Protein AF-A0A924MFC7-F1 (afdb_monomer_lite)

Structure (mmCIF, N/CA/C/O backbone):
data_AF-A0A924MFC7-F1
#
_entry.id   AF-A0A924MFC7-F1
#
loop_
_atom_site.group_PDB
_atom_site.id
_atom_site.type_symbol
_atom_site.label_atom_id
_atom_site.label_alt_id
_atom_site.label_comp_id
_atom_site.label_asym_id
_atom_site.label_entity_id
_atom_site.label_seq_id
_atom_site.pdbx_PDB_ins_code
_atom_site.Cartn_x
_atom_site.Cartn_y
_atom_site.Cartn_z
_atom_site.occupancy
_atom_site.B_iso_or_equiv
_atom_site.auth_seq_id
_atom_site.auth_comp_id
_atom_site.auth_asym_id
_atom_site.auth_atom_id
_atom_site.pdb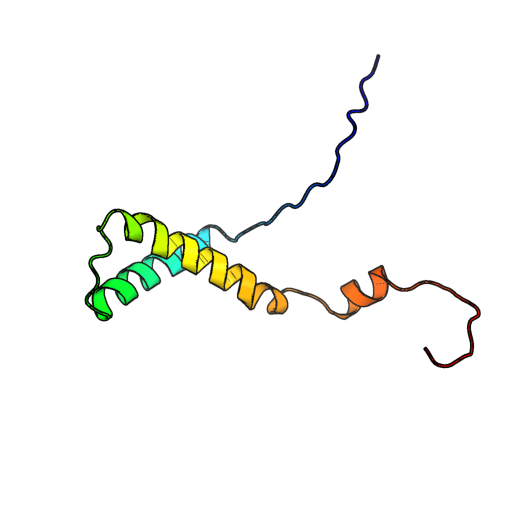x_PDB_model_num
ATOM 1 N N . MET A 1 1 ? 5.551 38.849 -21.822 1.00 44.44 1 MET A N 1
ATOM 2 C CA . MET A 1 1 ? 5.007 37.624 -22.451 1.00 44.44 1 MET A CA 1
ATOM 3 C C . MET A 1 1 ? 6.206 36.761 -22.808 1.00 44.44 1 MET A C 1
ATOM 5 O O . MET A 1 1 ? 7.053 37.253 -23.527 1.00 44.44 1 MET A O 1
ATOM 9 N N . SER A 1 2 ? 6.447 35.565 -22.298 1.00 41.03 2 SER A N 1
ATOM 10 C CA . SER A 1 2 ? 5.679 34.710 -21.408 1.00 41.03 2 SER A CA 1
ATOM 11 C C . SER A 1 2 ? 6.656 33.838 -20.622 1.00 41.03 2 SER A C 1
ATOM 13 O O . SER A 1 2 ? 7.725 33.476 -21.108 1.00 41.03 2 SER A O 1
ATOM 15 N N . ASP A 1 3 ? 6.234 33.557 -19.403 1.00 52.31 3 ASP A N 1
ATOM 16 C CA . ASP A 1 3 ? 6.795 32.673 -18.396 1.00 52.31 3 ASP A CA 1
ATOM 17 C C . ASP A 1 3 ? 7.176 31.283 -18.953 1.00 52.31 3 ASP A C 1
ATOM 19 O O . ASP A 1 3 ? 6.373 30.631 -19.624 1.00 52.31 3 ASP A O 1
ATOM 23 N N . LYS A 1 4 ? 8.396 30.812 -18.670 1.00 53.03 4 LYS A N 1
ATOM 24 C CA . LYS A 1 4 ? 8.760 29.389 -18.754 1.00 53.03 4 LYS A CA 1
ATOM 25 C C . LYS A 1 4 ? 9.446 28.999 -17.454 1.00 53.03 4 LYS A C 1
ATOM 27 O O . LYS A 1 4 ? 10.664 28.877 -17.372 1.00 53.03 4 LYS A O 1
ATOM 32 N N . SER A 1 5 ? 8.603 28.853 -16.436 1.00 53.44 5 SER A N 1
ATOM 33 C CA . SER A 1 5 ? 8.871 28.186 -15.169 1.00 53.44 5 SER A CA 1
ATOM 34 C C . SER A 1 5 ? 9.819 26.991 -15.343 1.00 53.44 5 SER A C 1
ATOM 36 O O . SER A 1 5 ? 9.508 26.008 -16.020 1.00 53.44 5 SER A O 1
ATOM 38 N N . SER A 1 6 ? 10.990 27.112 -14.718 1.00 55.34 6 SER A N 1
ATOM 39 C CA . SER A 1 6 ? 11.910 26.020 -14.421 1.00 55.34 6 SER A CA 1
ATOM 40 C C . SER A 1 6 ? 11.176 24.992 -13.560 1.00 55.34 6 SER A C 1
ATOM 42 O O . SER A 1 6 ? 11.060 25.148 -12.344 1.00 55.34 6 SER A O 1
ATOM 44 N N . LYS A 1 7 ? 10.618 23.952 -14.181 1.00 63.44 7 LYS A N 1
ATOM 45 C CA . LYS A 1 7 ? 10.180 22.773 -13.435 1.00 63.44 7 LYS A CA 1
ATOM 46 C C . LYS A 1 7 ? 11.427 21.939 -13.161 1.00 63.44 7 LYS A C 1
ATOM 48 O O . LYS A 1 7 ? 11.986 21.350 -14.079 1.00 63.44 7 LYS A O 1
ATOM 53 N N . GLY A 1 8 ? 11.880 21.964 -11.908 1.00 78.88 8 GLY A N 1
ATOM 54 C CA . GLY A 1 8 ? 12.921 21.070 -11.395 1.00 78.88 8 GLY A CA 1
ATOM 55 C C . GLY A 1 8 ? 12.472 19.601 -11.377 1.00 78.88 8 GLY A C 1
ATOM 56 O O . GLY A 1 8 ? 11.614 19.190 -12.153 1.00 78.88 8 GLY A O 1
ATOM 57 N N . TYR A 1 9 ? 13.036 18.790 -10.478 1.00 71.38 9 TYR A N 1
ATOM 58 C CA . TYR A 1 9 ? 12.697 17.367 -10.366 1.00 71.38 9 TYR A CA 1
ATOM 59 C C . TYR A 1 9 ? 11.202 17.142 -10.078 1.00 71.38 9 TYR A C 1
ATOM 61 O O . TYR A 1 9 ? 10.664 17.667 -9.103 1.00 71.38 9 TYR A O 1
ATOM 69 N N . GLN A 1 10 ? 10.545 16.330 -10.910 1.00 61.38 10 GLN A N 1
ATOM 70 C CA . GLN A 1 10 ? 9.177 15.861 -10.689 1.00 61.38 10 GLN A CA 1
ATOM 71 C C . GLN A 1 10 ? 9.173 14.330 -10.616 1.00 61.38 10 GLN A C 1
ATOM 73 O O . GLN A 1 10 ? 9.294 13.659 -11.637 1.00 61.38 10 GLN A O 1
ATOM 78 N N . LYS A 1 11 ? 9.030 13.778 -9.403 1.00 65.88 11 LYS A N 1
ATOM 79 C CA . LYS A 1 11 ? 8.652 12.373 -9.188 1.00 65.88 11 LYS A CA 1
ATOM 80 C C . LYS A 1 11 ? 7.143 12.314 -9.025 1.00 65.88 11 LYS A C 1
ATOM 82 O O . LYS A 1 11 ? 6.610 12.964 -8.128 1.00 65.88 11 LYS A O 1
ATOM 87 N N . THR A 1 12 ? 6.465 11.534 -9.854 1.00 70.31 12 THR A N 1
ATOM 88 C CA . THR A 1 12 ? 5.033 11.270 -9.694 1.00 70.31 12 THR A CA 1
ATOM 89 C C . THR A 1 12 ? 4.864 9.786 -9.424 1.00 70.31 12 THR A C 1
ATOM 91 O O . THR A 1 12 ? 4.990 8.971 -10.330 1.00 70.31 12 THR A O 1
ATOM 94 N N . GLU A 1 13 ? 4.634 9.431 -8.162 1.00 73.94 13 GLU A N 1
ATOM 95 C CA . GLU A 1 13 ? 4.182 8.087 -7.809 1.00 73.94 13 GLU A CA 1
ATOM 96 C C . GLU A 1 13 ? 2.667 8.039 -7.999 1.00 73.94 13 GLU A C 1
ATOM 98 O O . GLU A 1 13 ? 1.941 8.841 -7.411 1.00 73.94 13 GLU A O 1
ATOM 103 N N . SER A 1 14 ? 2.207 7.136 -8.861 1.00 82.75 14 SER A N 1
ATOM 104 C CA . SER A 1 14 ? 0.788 6.896 -9.107 1.00 82.75 14 SER A CA 1
ATOM 105 C C . SER A 1 14 ? 0.422 5.556 -8.493 1.00 82.75 14 SER A C 1
ATOM 107 O O . SER A 1 14 ? 0.984 4.533 -8.876 1.00 82.75 14 SER A O 1
ATOM 109 N N . TYR A 1 15 ? -0.514 5.571 -7.551 1.00 88.12 15 TYR A N 1
ATOM 110 C CA . TYR A 1 15 ? -1.044 4.373 -6.911 1.00 88.12 15 TYR A CA 1
ATOM 111 C C . TYR A 1 15 ? -2.431 4.075 -7.471 1.00 88.12 15 TYR A C 1
ATOM 113 O O . TYR A 1 15 ? -3.189 4.993 -7.791 1.00 88.12 15 TYR A O 1
ATOM 121 N N . ASN A 1 16 ? -2.782 2.796 -7.577 1.00 92.19 16 ASN A N 1
ATOM 122 C CA . ASN A 1 16 ? -4.155 2.417 -7.875 1.00 92.19 16 ASN A CA 1
ATOM 123 C C . ASN A 1 16 ? -4.991 2.569 -6.594 1.00 92.19 16 ASN A C 1
AT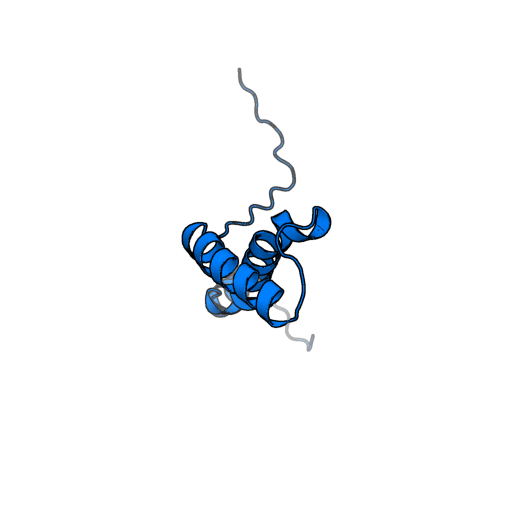OM 125 O O . ASN A 1 16 ? -4.900 1.731 -5.697 1.00 92.19 16 ASN A O 1
ATOM 129 N N . GLU A 1 17 ? -5.778 3.645 -6.513 1.00 93.25 17 GLU A N 1
ATOM 130 C CA . GLU A 1 17 ? -6.583 4.000 -5.334 1.00 93.25 17 GLU A CA 1
ATOM 131 C C . GLU A 1 17 ? -7.650 2.949 -4.984 1.00 93.25 17 GLU A C 1
ATOM 133 O O . GLU A 1 17 ? -7.925 2.731 -3.806 1.00 93.25 17 GLU A O 1
ATOM 138 N N . GLU A 1 18 ? -8.208 2.251 -5.978 1.00 95.06 18 GLU A N 1
ATOM 139 C CA . GLU A 1 18 ? -9.164 1.156 -5.757 1.00 95.06 18 GLU A CA 1
ATOM 140 C C . GLU A 1 18 ? -8.472 -0.019 -5.055 1.00 95.06 18 GLU A C 1
ATOM 142 O O . GLU A 1 18 ? -8.898 -0.454 -3.985 1.00 95.06 18 GLU A O 1
ATOM 147 N N . ILE A 1 19 ? -7.317 -0.444 -5.576 1.00 94.31 19 ILE A N 1
ATOM 148 C CA . ILE A 1 19 ? -6.510 -1.504 -4.958 1.00 94.31 19 ILE A CA 1
ATOM 149 C C . ILE A 1 19 ? -6.001 -1.068 -3.576 1.00 94.31 19 ILE A C 1
ATOM 151 O O . ILE A 1 19 ? -5.930 -1.891 -2.663 1.00 94.31 19 ILE A O 1
ATOM 155 N N . VAL A 1 20 ? -5.642 0.211 -3.385 1.00 96.44 20 VAL A N 1
ATOM 156 C CA . VAL A 1 20 ? -5.244 0.728 -2.063 1.00 96.44 20 VAL A CA 1
ATOM 157 C C . VAL A 1 20 ? -6.392 0.572 -1.070 1.00 96.44 20 VAL A C 1
ATOM 159 O O . VAL A 1 20 ? -6.161 0.083 0.038 1.00 96.44 20 VAL A O 1
ATOM 162 N N . ALA A 1 21 ? -7.606 0.976 -1.449 1.00 96.75 21 ALA A N 1
ATOM 163 C CA . ALA A 1 21 ? -8.779 0.884 -0.590 1.00 96.75 21 ALA A CA 1
ATOM 164 C C . ALA A 1 21 ? -9.078 -0.573 -0.207 1.00 96.75 21 ALA A C 1
ATOM 166 O O . ALA A 1 21 ? -9.225 -0.875 0.981 1.00 96.75 21 ALA A O 1
ATOM 167 N N . ASP A 1 22 ? -9.065 -1.483 -1.180 1.00 97.62 22 ASP A N 1
ATOM 168 C CA . ASP A 1 22 ? -9.320 -2.903 -0.948 1.00 97.62 22 ASP A CA 1
ATOM 169 C C . ASP A 1 22 ? -8.255 -3.533 -0.047 1.00 97.62 22 ASP A C 1
ATOM 171 O O . ASP A 1 22 ? -8.576 -4.171 0.960 1.00 97.62 22 ASP A O 1
ATOM 175 N N . LEU A 1 23 ? -6.968 -3.319 -0.335 1.00 97.31 23 LEU A N 1
ATOM 176 C CA . LEU A 1 23 ? -5.879 -3.821 0.505 1.00 97.31 23 LEU A CA 1
ATOM 177 C C . LEU A 1 23 ? -5.943 -3.243 1.923 1.00 97.31 23 LEU A C 1
ATOM 179 O O . LEU A 1 23 ? -5.702 -3.968 2.889 1.00 97.31 23 LEU A O 1
ATOM 183 N N . ALA A 1 24 ? -6.294 -1.965 2.078 1.00 97.31 24 ALA A N 1
ATOM 184 C CA . ALA A 1 24 ? -6.426 -1.338 3.387 1.00 97.31 24 ALA A CA 1
ATOM 185 C C . ALA A 1 24 ? -7.525 -2.003 4.238 1.00 97.31 24 ALA A C 1
ATOM 187 O O . ALA A 1 24 ? -7.341 -2.177 5.445 1.00 97.31 24 ALA A O 1
ATOM 188 N N . VAL A 1 25 ? -8.636 -2.447 3.639 1.00 97.62 25 VAL A N 1
ATOM 189 C CA . VAL A 1 25 ? -9.665 -3.223 4.358 1.00 97.62 25 VAL A CA 1
ATOM 190 C C . VAL A 1 25 ? -9.079 -4.530 4.901 1.00 97.62 25 VAL A C 1
ATOM 192 O O . VAL A 1 25 ? -9.235 -4.829 6.089 1.00 97.62 25 VAL A O 1
ATOM 195 N N . HIS A 1 26 ? -8.338 -5.267 4.072 1.00 97.81 26 HIS A N 1
ATOM 196 C CA . HIS A 1 26 ? -7.710 -6.528 4.472 1.00 97.81 26 HIS A CA 1
ATOM 197 C C . HIS A 1 26 ? -6.628 -6.318 5.541 1.00 97.81 26 HIS A C 1
ATOM 199 O O . HIS A 1 26 ? -6.591 -7.034 6.540 1.00 97.81 26 HIS A O 1
ATOM 205 N N . TYR A 1 27 ? -5.783 -5.292 5.409 1.00 97.44 27 TYR A N 1
ATOM 206 C CA . TYR A 1 27 ? -4.761 -4.987 6.413 1.00 97.44 27 TYR A CA 1
ATOM 207 C C . TYR A 1 27 ? -5.352 -4.548 7.750 1.00 97.44 27 TYR A C 1
ATOM 209 O O . TYR A 1 27 ? -4.796 -4.884 8.796 1.00 97.44 27 TYR A O 1
ATOM 217 N N . LYS A 1 28 ? -6.501 -3.863 7.752 1.00 97.25 28 LYS A N 1
ATOM 218 C CA . LYS A 1 28 ? -7.222 -3.563 8.994 1.00 97.25 28 LYS A CA 1
ATOM 219 C C . LYS A 1 28 ? -7.649 -4.847 9.714 1.00 97.25 28 LYS A C 1
ATOM 221 O O . LYS A 1 28 ? -7.497 -4.931 10.929 1.00 97.25 28 LYS A O 1
ATOM 226 N N . GLN A 1 29 ? -8.125 -5.850 8.973 1.00 97.62 29 GLN A N 1
ATOM 227 C CA . GLN A 1 29 ? -8.466 -7.162 9.534 1.00 97.62 29 GLN A CA 1
ATOM 228 C C . GLN A 1 29 ? -7.225 -7.904 10.041 1.00 97.62 29 GLN A C 1
ATOM 230 O O . GLN A 1 29 ? -7.258 -8.452 11.138 1.00 97.62 29 GLN A O 1
ATOM 235 N N . ILE A 1 30 ? -6.115 -7.874 9.295 1.00 97.75 30 ILE A N 1
ATOM 236 C CA . ILE A 1 30 ? -4.843 -8.483 9.715 1.00 97.75 30 ILE A CA 1
ATOM 237 C C . ILE A 1 30 ? -4.371 -7.897 11.050 1.00 97.75 30 ILE A C 1
ATOM 239 O O . ILE A 1 30 ? -3.989 -8.660 11.933 1.00 97.75 30 ILE A O 1
ATOM 243 N N . LEU A 1 31 ? -4.450 -6.572 11.232 1.00 97.06 31 LEU A N 1
ATOM 244 C CA . LEU A 1 31 ? -4.118 -5.926 12.508 1.00 97.06 31 LEU A CA 1
ATOM 245 C C . LEU A 1 31 ? -4.972 -6.477 13.663 1.00 97.06 31 LEU A C 1
ATOM 247 O O . LEU A 1 31 ? -4.438 -6.809 14.717 1.00 97.06 31 LEU A O 1
ATOM 251 N N . SER A 1 32 ? -6.277 -6.658 13.453 1.00 96.75 32 SER A N 1
ATOM 252 C CA . SER A 1 32 ? -7.137 -7.290 14.461 1.00 96.75 32 SER A CA 1
ATOM 253 C C . SER A 1 32 ? -6.763 -8.751 14.737 1.00 96.75 32 SER A C 1
ATOM 255 O O . SER A 1 32 ? -6.796 -9.176 15.888 1.00 96.75 32 SER A O 1
ATOM 257 N N . LEU A 1 33 ? -6.382 -9.521 13.712 1.00 97.81 33 LEU A N 1
ATOM 258 C CA . LEU A 1 33 ? -6.003 -10.934 13.857 1.00 97.81 33 LEU A CA 1
ATOM 259 C C . LEU A 1 33 ? -4.721 -11.131 14.675 1.00 97.81 33 LEU A C 1
ATOM 261 O O . LEU A 1 33 ? -4.593 -12.138 15.366 1.00 97.81 33 LEU A O 1
ATOM 265 N N . ILE A 1 34 ? -3.790 -10.176 14.625 1.00 96.81 34 ILE A N 1
ATOM 266 C CA . ILE A 1 34 ? -2.553 -10.213 15.423 1.00 96.81 34 ILE A CA 1
ATOM 267 C C . ILE A 1 34 ? -2.731 -9.649 16.843 1.00 96.81 34 ILE A C 1
ATOM 269 O O . ILE A 1 34 ? -1.761 -9.576 17.592 1.00 96.81 34 ILE A O 1
ATOM 273 N N . GLY A 1 35 ? -3.955 -9.264 17.224 1.00 96.44 35 GLY A N 1
ATOM 274 C CA . GLY A 1 35 ? -4.273 -8.730 18.550 1.00 96.44 35 GLY A CA 1
ATOM 275 C C . GLY A 1 35 ? -3.998 -7.233 18.729 1.00 96.44 35 GLY A C 1
ATOM 276 O O . GLY A 1 35 ? -4.027 -6.749 19.858 1.00 96.44 35 GLY A O 1
ATOM 277 N N . GLU A 1 36 ? -3.745 -6.491 17.648 1.00 96.94 36 GLU A N 1
ATOM 278 C CA . GLU A 1 36 ? -3.629 -5.029 17.685 1.00 96.94 36 GLU A CA 1
ATOM 279 C C . GLU A 1 36 ? -5.012 -4.362 17.609 1.00 96.94 36 GLU A C 1
ATOM 281 O O . GLU A 1 36 ? -5.950 -4.902 17.021 1.00 96.94 36 GLU A O 1
ATOM 286 N N . ASP A 1 37 ? -5.133 -3.148 18.157 1.00 96.44 37 ASP A N 1
ATOM 287 C CA . ASP A 1 37 ? -6.309 -2.289 17.963 1.00 96.44 37 ASP A CA 1
ATOM 288 C C . ASP A 1 37 ? -6.111 -1.390 16.728 1.00 96.44 37 ASP A C 1
ATOM 290 O O . ASP A 1 37 ? -5.346 -0.418 16.798 1.00 96.44 37 ASP A O 1
ATOM 294 N N . PRO A 1 38 ? -6.811 -1.634 15.601 1.00 94.81 38 PRO A N 1
ATOM 295 C CA . PRO A 1 38 ? -6.652 -0.820 14.399 1.00 94.81 38 PRO A CA 1
ATOM 296 C C . PRO A 1 38 ? -7.144 0.625 14.560 1.00 94.81 38 PRO A C 1
ATOM 298 O O . PRO A 1 38 ? -6.862 1.454 13.696 1.00 94.81 38 PRO A O 1
ATOM 301 N N . ASN A 1 39 ? -7.897 0.935 15.623 1.00 95.31 39 ASN A N 1
ATOM 302 C CA . ASN A 1 39 ? -8.396 2.282 15.898 1.00 95.31 39 ASN A CA 1
ATOM 303 C C . ASN A 1 39 ? -7.438 3.108 16.773 1.00 95.31 39 ASN A C 1
ATOM 305 O O . ASN A 1 39 ? -7.674 4.300 16.977 1.00 95.31 39 ASN A O 1
ATOM 309 N N . ARG A 1 40 ? -6.338 2.512 17.255 1.00 96.94 40 ARG A N 1
ATOM 310 C CA . ARG A 1 40 ? -5.268 3.234 17.953 1.00 96.94 40 ARG A CA 1
ATOM 311 C C . ARG A 1 40 ? -4.688 4.318 17.044 1.00 96.94 40 ARG A C 1
ATOM 313 O O . ARG A 1 40 ? -4.405 4.056 15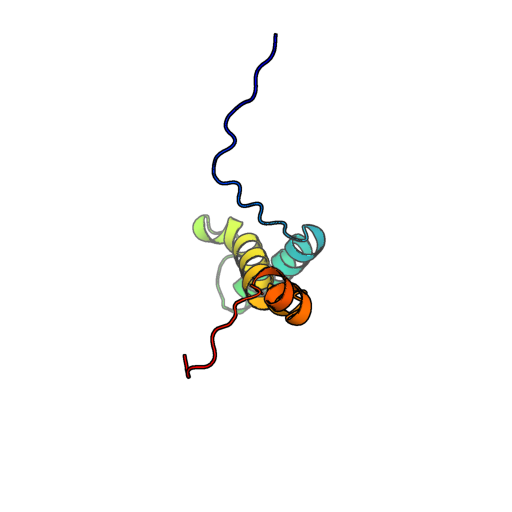.877 1.00 96.94 40 ARG A O 1
ATOM 320 N N . GLU A 1 41 ? -4.429 5.507 17.591 1.00 94.75 41 GLU A N 1
ATOM 321 C CA . GLU A 1 41 ? -3.968 6.693 16.844 1.00 94.75 41 GLU A CA 1
ATOM 322 C C . GLU A 1 41 ? -2.819 6.394 15.857 1.00 94.75 41 GLU A C 1
ATOM 324 O O . GLU A 1 41 ? -2.884 6.765 14.685 1.00 94.75 41 GLU A O 1
ATOM 329 N N . GLY A 1 42 ? -1.802 5.638 16.291 1.00 95.44 42 GLY A N 1
ATOM 330 C CA . GLY A 1 42 ? -0.653 5.270 15.451 1.00 95.44 42 GLY A CA 1
ATOM 331 C C . GLY A 1 42 ? -0.965 4.292 14.307 1.00 95.44 42 GLY A C 1
ATOM 332 O O . GLY A 1 42 ? -0.208 4.219 13.3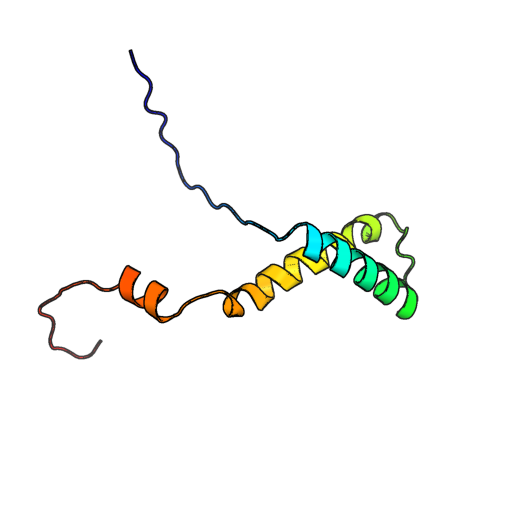31 1.00 95.44 42 GLY A O 1
ATOM 333 N N . LEU A 1 43 ? -2.079 3.560 14.401 1.00 96.62 43 LEU A N 1
ATOM 334 C CA . LEU A 1 43 ? -2.483 2.515 13.462 1.00 96.62 43 LEU A CA 1
ATOM 335 C C . LEU A 1 43 ? -3.588 2.933 12.493 1.00 96.62 43 LEU A C 1
ATOM 337 O O . LEU A 1 43 ? -3.726 2.282 11.462 1.00 96.62 43 LEU A O 1
ATOM 341 N N . LEU A 1 44 ? -4.287 4.046 12.733 1.00 95.81 44 LEU A N 1
ATOM 342 C CA . LEU A 1 44 ? -5.380 4.516 11.869 1.00 95.81 44 LEU A CA 1
ATOM 343 C C . LEU A 1 44 ? -4.990 4.602 10.385 1.00 95.81 44 LEU A C 1
ATOM 345 O O . LEU A 1 44 ? -5.757 4.207 9.513 1.00 95.81 44 LEU A O 1
ATOM 349 N N . LYS A 1 45 ? -3.774 5.083 10.096 1.00 96.81 45 LYS A N 1
ATOM 350 C CA . LYS A 1 45 ? -3.237 5.187 8.727 1.00 96.81 45 LYS A CA 1
ATOM 351 C C . LYS A 1 45 ? -2.367 4.001 8.306 1.00 96.81 45 LYS A C 1
ATOM 353 O O . LYS A 1 45 ? -1.877 3.977 7.182 1.00 96.81 45 LYS A O 1
ATOM 358 N N . THR A 1 46 ? -2.126 3.028 9.186 1.00 97.06 46 THR A N 1
ATOM 359 C CA . THR A 1 46 ? -1.284 1.867 8.858 1.00 97.06 46 THR A CA 1
ATOM 360 C C . THR A 1 46 ? -1.840 1.066 7.684 1.00 97.06 46 THR A C 1
ATOM 362 O O . THR A 1 46 ? -1.053 0.812 6.777 1.00 97.06 46 THR A O 1
ATOM 365 N N . PRO A 1 47 ? -3.141 0.721 7.617 1.00 97.38 47 PRO A N 1
ATOM 366 C CA . PRO A 1 47 ? -3.645 -0.081 6.506 1.00 97.38 47 PRO A CA 1
ATOM 367 C C . PRO A 1 47 ? -3.421 0.565 5.133 1.00 97.38 47 PRO A C 1
ATOM 369 O O . PRO A 1 47 ? -2.947 -0.098 4.216 1.00 97.38 47 PRO A O 1
ATOM 372 N N . GLU A 1 48 ? -3.656 1.874 5.017 1.00 96.75 48 GLU A N 1
ATOM 373 C CA . GLU A 1 48 ? -3.400 2.634 3.786 1.00 96.75 48 GLU A CA 1
ATOM 374 C C . GLU A 1 48 ? -1.902 2.675 3.438 1.00 96.75 48 GLU A C 1
ATOM 376 O O . GLU A 1 48 ? -1.514 2.447 2.292 1.00 96.75 48 GLU A O 1
ATOM 381 N N . ARG A 1 49 ? -1.034 2.926 4.431 1.00 96.75 49 ARG A N 1
ATOM 382 C CA . ARG A 1 49 ? 0.423 2.949 4.221 1.00 96.75 49 ARG A CA 1
ATOM 383 C C . ARG A 1 49 ? 0.953 1.602 3.748 1.00 96.75 49 ARG A C 1
ATOM 385 O O . ARG A 1 49 ? 1.787 1.576 2.849 1.00 96.75 49 ARG A O 1
ATOM 392 N N . VAL A 1 50 ? 0.493 0.502 4.344 1.00 97.06 50 VAL A N 1
ATOM 393 C CA . VAL A 1 50 ? 0.944 -0.837 3.949 1.00 97.06 50 VAL A CA 1
ATOM 394 C C . VAL A 1 50 ? 0.418 -1.191 2.560 1.00 97.06 50 VAL A C 1
ATOM 396 O O . VAL A 1 50 ? 1.179 -1.721 1.759 1.00 97.06 50 VAL A O 1
ATOM 399 N N . ALA A 1 51 ? -0.822 -0.826 2.224 1.00 97.00 51 ALA A N 1
ATOM 400 C CA . ALA A 1 51 ? -1.359 -1.013 0.878 1.00 97.00 51 ALA A CA 1
ATOM 401 C C . ALA A 1 51 ? -0.517 -0.294 -0.197 1.00 97.00 51 ALA A C 1
ATOM 403 O O . ALA A 1 51 ? -0.137 -0.905 -1.196 1.00 97.00 51 ALA A O 1
ATOM 404 N N . LYS A 1 52 ? -0.148 0.974 0.037 1.00 95.56 52 LYS A N 1
ATOM 405 C CA . LYS A 1 52 ? 0.748 1.738 -0.854 1.00 95.56 52 LYS A CA 1
ATOM 406 C C . LYS A 1 52 ? 2.151 1.134 -0.922 1.00 95.56 52 LYS A C 1
ATOM 408 O O . LYS A 1 52 ? 2.707 0.991 -2.008 1.00 95.56 52 LYS A O 1
ATOM 413 N N . ALA A 1 53 ? 2.705 0.728 0.221 1.00 95.81 53 ALA A N 1
ATOM 414 C CA . ALA A 1 53 ? 4.001 0.060 0.271 1.00 95.81 53 ALA A CA 1
ATOM 415 C C . ALA A 1 53 ? 3.994 -1.255 -0.519 1.00 95.81 53 ALA A C 1
ATOM 417 O O . ALA A 1 53 ? 4.959 -1.536 -1.220 1.00 95.81 53 ALA A O 1
ATOM 418 N N . LEU A 1 54 ? 2.912 -2.036 -0.452 1.00 95.69 54 LEU A N 1
ATOM 419 C CA . LEU A 1 54 ? 2.796 -3.284 -1.199 1.00 95.69 54 LEU A CA 1
ATOM 420 C C . LEU A 1 54 ? 2.802 -3.021 -2.706 1.00 95.69 54 LEU A C 1
ATOM 422 O O . LEU A 1 54 ? 3.607 -3.631 -3.400 1.00 95.69 54 LEU A O 1
ATOM 426 N N . GLN A 1 55 ? 2.003 -2.060 -3.188 1.00 93.62 55 GLN A N 1
ATOM 427 C CA . GLN A 1 55 ? 2.021 -1.661 -4.601 1.00 93.62 55 GLN A CA 1
ATOM 428 C C . GLN A 1 55 ? 3.416 -1.211 -5.047 1.00 93.62 55 GLN A C 1
ATOM 430 O O . GLN A 1 55 ? 3.885 -1.631 -6.099 1.00 93.62 55 GLN A O 1
ATOM 435 N N . TYR A 1 56 ? 4.117 -0.420 -4.230 1.00 93.19 56 TYR A N 1
ATOM 436 C CA . TYR A 1 56 ? 5.493 -0.024 -4.529 1.00 93.19 56 TYR A CA 1
ATOM 437 C C . TYR A 1 56 ? 6.451 -1.223 -4.561 1.00 93.19 56 TYR A C 1
ATOM 439 O O . TYR A 1 56 ? 7.281 -1.329 -5.452 1.00 93.19 56 TYR A O 1
ATOM 447 N N . LEU A 1 57 ? 6.354 -2.163 -3.623 1.00 94.38 57 LEU A N 1
ATOM 448 C CA . LEU A 1 57 ? 7.238 -3.332 -3.597 1.00 94.38 57 LEU A CA 1
ATOM 449 C C . LEU A 1 57 ? 6.985 -4.281 -4.777 1.00 94.38 57 LEU A C 1
ATOM 451 O O . LEU A 1 57 ? 7.919 -4.931 -5.241 1.00 94.38 57 LEU A O 1
ATOM 455 N N . THR A 1 58 ? 5.752 -4.337 -5.285 1.00 93.38 58 THR A N 1
ATOM 456 C CA . THR A 1 58 ? 5.353 -5.238 -6.375 1.00 93.38 58 THR A CA 1
ATOM 457 C C . THR A 1 58 ? 5.210 -4.556 -7.736 1.00 93.38 58 THR A C 1
ATOM 459 O O . THR A 1 58 ? 4.896 -5.242 -8.703 1.00 93.38 58 THR A O 1
ATOM 462 N N . HIS A 1 59 ? 5.483 -3.250 -7.854 1.00 91.94 59 HIS A N 1
ATOM 463 C CA . HIS A 1 59 ? 5.358 -2.496 -9.116 1.00 91.94 59 HIS A CA 1
ATOM 464 C C . HIS A 1 59 ? 6.182 -3.083 -10.272 1.00 91.94 59 HIS A C 1
ATOM 466 O O . HIS A 1 59 ? 5.867 -2.856 -11.433 1.00 91.94 59 HIS A O 1
ATOM 472 N N . GLY A 1 60 ? 7.224 -3.863 -9.963 1.00 90.25 60 GLY A N 1
ATOM 473 C CA . GLY A 1 60 ? 8.062 -4.533 -10.953 1.00 90.25 60 GLY A CA 1
ATOM 474 C C . GLY A 1 60 ? 7.309 -5.505 -11.865 1.00 90.25 60 GLY A C 1
ATOM 475 O O . GLY A 1 60 ? 7.788 -5.762 -12.964 1.00 90.25 60 GLY A O 1
ATOM 476 N N . TYR A 1 61 ? 6.143 -6.018 -11.455 1.00 90.81 61 TYR A N 1
ATOM 477 C CA . TYR A 1 61 ? 5.309 -6.854 -12.327 1.00 90.81 61 TYR A CA 1
ATOM 478 C C . TYR A 1 61 ? 4.718 -6.080 -13.511 1.00 90.81 61 TYR A C 1
ATOM 480 O O . TYR A 1 61 ? 4.456 -6.683 -14.549 1.00 90.81 61 TYR A O 1
ATOM 488 N N . ASP A 1 62 ? 4.559 -4.764 -13.370 1.00 87.81 62 ASP A N 1
ATOM 489 C CA . ASP A 1 62 ? 4.018 -3.878 -14.402 1.00 87.81 62 ASP A CA 1
ATOM 490 C C . ASP A 1 62 ? 5.125 -3.212 -15.244 1.00 87.81 62 ASP A C 1
ATOM 492 O O . ASP A 1 62 ? 4.839 -2.392 -16.116 1.00 87.81 62 ASP A O 1
ATOM 496 N N . LEU A 1 63 ? 6.401 -3.534 -14.987 1.00 88.31 63 LEU A N 1
ATOM 497 C CA . LEU A 1 63 ? 7.546 -2.969 -15.704 1.00 88.31 63 LEU A CA 1
ATOM 498 C C . LEU A 1 63 ? 7.988 -3.866 -16.869 1.00 88.31 63 LEU A C 1
ATOM 500 O O . LEU A 1 63 ? 8.231 -5.059 -16.689 1.00 88.31 63 LEU A O 1
ATOM 504 N N . ASP A 1 64 ? 8.210 -3.274 -18.047 1.00 88.75 64 ASP A N 1
ATOM 505 C CA . ASP A 1 64 ? 8.873 -3.948 -19.171 1.00 88.75 64 ASP A CA 1
ATOM 506 C C . ASP A 1 64 ? 10.388 -3.685 -19.145 1.00 88.75 64 ASP A C 1
ATOM 508 O O . ASP A 1 64 ? 10.872 -2.585 -19.433 1.00 88.75 64 ASP A O 1
ATOM 512 N N . ALA A 1 65 ? 11.163 -4.729 -18.842 1.00 87.19 65 ALA A N 1
ATOM 513 C CA . ALA A 1 65 ? 12.624 -4.676 -18.846 1.00 87.19 65 ALA A CA 1
ATOM 514 C C . ALA A 1 65 ? 13.201 -4.251 -20.209 1.00 87.19 65 ALA A C 1
ATOM 516 O O . ALA A 1 65 ? 14.220 -3.563 -20.261 1.00 87.19 65 ALA A O 1
ATOM 517 N N . SER A 1 66 ? 12.553 -4.622 -21.315 1.00 87.56 66 SER A N 1
ATOM 518 C CA . SER A 1 66 ? 12.989 -4.269 -22.668 1.00 87.56 66 SER A CA 1
ATOM 519 C C . SER A 1 66 ? 12.869 -2.772 -22.921 1.00 87.56 66 SER A C 1
ATOM 521 O O . SER A 1 66 ? 13.755 -2.183 -23.541 1.00 87.56 66 SER A O 1
ATOM 523 N N . GLU A 1 67 ? 11.782 -2.150 -22.464 1.00 88.69 67 GLU A N 1
ATOM 524 C CA . GLU A 1 67 ? 11.587 -0.701 -22.574 1.00 88.69 67 GLU A CA 1
ATOM 525 C C . GLU A 1 67 ? 12.596 0.055 -21.712 1.00 88.69 67 GLU A C 1
ATOM 527 O O . GLU A 1 67 ? 13.232 0.998 -22.192 1.00 88.69 67 GLU A O 1
ATOM 532 N N . ILE A 1 68 ? 12.823 -0.417 -20.482 1.00 86.94 68 ILE A N 1
ATOM 533 C CA . ILE A 1 68 ? 13.819 0.156 -19.570 1.00 86.94 6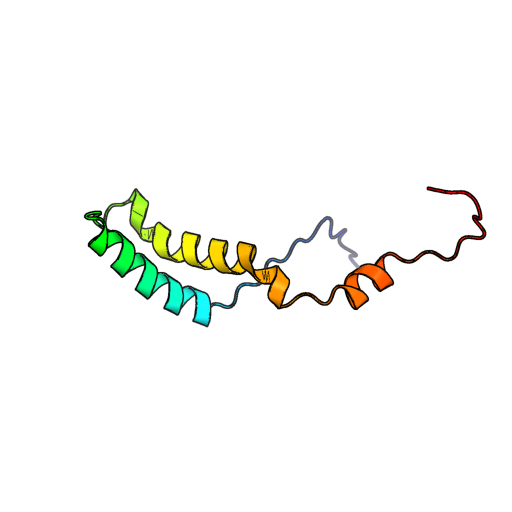8 ILE A CA 1
ATOM 534 C C . ILE A 1 68 ? 15.212 0.115 -20.206 1.00 86.94 68 ILE A C 1
ATOM 536 O O . ILE A 1 68 ? 15.889 1.141 -20.268 1.00 86.94 68 ILE A O 1
ATOM 540 N N . LEU A 1 69 ? 15.627 -1.036 -20.743 1.00 85.25 69 LEU A N 1
ATOM 541 C CA . LEU A 1 69 ? 16.935 -1.183 -21.384 1.00 85.25 69 LEU A CA 1
ATOM 542 C C . LEU A 1 69 ? 17.068 -0.284 -22.616 1.00 85.25 69 LEU A C 1
ATOM 544 O O . LEU A 1 69 ? 18.059 0.432 -22.734 1.00 85.25 69 LEU A O 1
ATOM 548 N N . LYS A 1 70 ? 16.060 -0.256 -23.500 1.00 86.25 70 LYS A N 1
ATOM 549 C CA . LYS A 1 70 ? 16.068 0.594 -24.706 1.00 86.25 70 LYS A CA 1
ATOM 550 C C . LYS A 1 70 ? 16.204 2.079 -24.375 1.00 86.25 70 LYS A C 1
ATOM 552 O O . LYS A 1 70 ? 16.850 2.797 -25.132 1.00 86.25 70 LYS A O 1
ATOM 557 N N . SER A 1 71 ? 15.637 2.535 -23.256 1.00 82.56 71 SER A N 1
ATOM 558 C CA . SER A 1 71 ? 15.746 3.935 -22.819 1.00 82.56 71 SER A CA 1
ATOM 559 C C . SER A 1 71 ? 17.173 4.354 -22.431 1.00 82.56 71 SER A C 1
ATOM 561 O O . SER A 1 71 ? 17.486 5.542 -22.457 1.00 82.56 71 SER A O 1
ATOM 563 N N . ALA A 1 72 ? 18.039 3.387 -22.109 1.00 82.06 72 ALA A N 1
ATOM 564 C CA . ALA A 1 72 ? 19.411 3.602 -21.652 1.00 82.06 72 ALA A CA 1
ATOM 565 C C . ALA A 1 72 ? 20.476 3.165 -22.678 1.00 82.06 72 ALA A C 1
ATOM 567 O O . ALA A 1 72 ? 21.665 3.149 -22.360 1.00 82.06 72 ALA A O 1
ATOM 568 N N . MET A 1 73 ? 20.079 2.792 -23.901 1.00 79.69 73 MET A N 1
ATOM 569 C CA . MET A 1 73 ? 21.024 2.402 -24.949 1.00 79.69 73 MET A CA 1
ATOM 570 C C . MET A 1 73 ? 21.635 3.630 -25.629 1.00 79.69 73 MET A C 1
ATOM 572 O O . MET A 1 73 ? 20.932 4.431 -26.244 1.00 79.69 73 MET A O 1
ATOM 576 N N . PHE A 1 74 ? 22.963 3.721 -25.595 1.00 80.12 74 PHE A N 1
ATOM 577 C CA . PHE A 1 74 ? 23.740 4.693 -26.359 1.00 80.12 74 PHE A CA 1
ATOM 578 C C . PHE A 1 74 ? 24.479 3.982 -27.487 1.00 80.12 74 PHE A C 1
ATOM 580 O O . PHE A 1 74 ? 24.916 2.839 -27.346 1.00 80.12 74 PHE A O 1
ATOM 587 N N . LYS A 1 75 ? 24.597 4.650 -28.634 1.00 75.81 75 LYS A N 1
ATOM 588 C CA . LYS A 1 75 ? 25.359 4.127 -29.764 1.00 75.81 75 LYS A C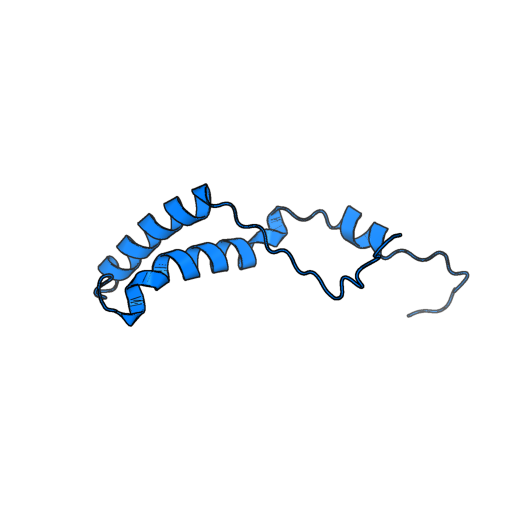A 1
ATOM 589 C C . LYS A 1 75 ? 26.803 4.604 -29.612 1.00 75.81 75 LYS A C 1
ATOM 591 O O . LYS A 1 75 ? 27.083 5.762 -29.903 1.00 75.81 75 LYS A O 1
ATOM 596 N N . GLU A 1 76 ? 27.684 3.730 -29.139 1.00 72.00 76 GLU A N 1
ATOM 597 C CA . GLU A 1 76 ? 29.118 4.010 -29.010 1.00 72.00 76 GLU A CA 1
ATOM 598 C C . GLU A 1 76 ? 29.949 2.981 -29.779 1.00 72.00 76 GLU A C 1
ATOM 600 O O . GLU A 1 76 ? 29.677 1.781 -29.727 1.00 72.00 76 GLU A O 1
ATOM 605 N N . ASP A 1 77 ? 30.995 3.453 -30.458 1.00 68.88 77 ASP A N 1
ATOM 606 C CA . ASP A 1 77 ? 32.036 2.606 -31.042 1.00 68.88 77 ASP A CA 1
ATOM 607 C C . ASP A 1 77 ? 33.057 2.239 -29.947 1.00 68.88 77 ASP A C 1
ATOM 609 O O . ASP A 1 77 ? 34.200 2.697 -29.951 1.00 68.88 77 ASP A O 1
ATOM 613 N N . TYR A 1 78 ? 32.633 1.448 -28.956 1.00 70.44 78 TYR A N 1
ATOM 614 C CA . TYR A 1 78 ? 33.489 0.954 -27.873 1.00 70.44 78 TYR A CA 1
ATOM 615 C C . TYR A 1 78 ? 33.537 -0.576 -27.898 1.00 70.44 78 TYR A C 1
ATOM 617 O O . TYR A 1 78 ? 32.509 -1.244 -27.835 1.00 70.44 78 TYR A O 1
ATOM 625 N N . SER A 1 79 ? 34.739 -1.144 -28.028 1.00 73.56 79 SER A N 1
ATOM 626 C CA . SER A 1 79 ? 34.937 -2.583 -28.265 1.00 73.56 79 SER A CA 1
ATOM 627 C C . SER A 1 79 ? 35.719 -3.297 -27.156 1.00 73.56 79 SER A C 1
ATOM 629 O O . SER A 1 79 ? 36.226 -4.396 -27.382 1.00 73.56 79 SER A O 1
ATOM 631 N N . GLN A 1 80 ? 35.891 -2.666 -25.994 1.00 77.69 80 GLN A N 1
ATOM 632 C CA . GLN A 1 80 ? 36.578 -3.257 -24.839 1.00 77.69 80 GLN A CA 1
ATOM 633 C C . GLN A 1 80 ? 35.557 -3.773 -23.812 1.00 77.69 80 GLN A C 1
ATOM 635 O O . GLN A 1 80 ? 34.408 -3.335 -23.804 1.00 77.69 80 GLN A O 1
ATOM 640 N N . MET A 1 81 ? 35.970 -4.720 -22.961 1.00 78.50 81 MET A N 1
ATOM 641 C CA . MET A 1 81 ? 35.137 -5.218 -21.858 1.00 78.50 81 MET A CA 1
ATOM 642 C C . MET A 1 81 ? 34.903 -4.098 -20.835 1.00 78.50 81 MET A C 1
ATOM 644 O O . MET A 1 81 ? 35.855 -3.409 -20.465 1.00 78.50 81 MET A O 1
ATOM 648 N N . VAL A 1 82 ? 33.647 -3.942 -20.410 1.00 74.69 82 VAL A N 1
ATOM 649 C CA . VAL A 1 82 ? 33.196 -2.985 -19.386 1.00 74.69 82 VAL A CA 1
ATOM 650 C C . VAL A 1 82 ? 33.081 -3.680 -18.039 1.00 74.69 82 VAL A C 1
ATOM 652 O O . VAL A 1 82 ? 32.560 -4.820 -18.026 1.00 74.69 82 VAL A O 1
#

Foldseek 3Di:
DDDDDDDDDDDDDDDDVVQLVVQLVVVLVVCVVVVHDCPPPVNVCVSSVVSSVVCVVPVVVVDDPVVVVVVPDDDDPDDDDD

pLDDT: mean 86.16, std 14.02, range [41.03, 97.81]

Sequence (82 aa):
MSDKSSKGYQKTESYNEEIVADLAVHYKQILSLIGEDPNREGLLKTPERVAKALQYLTHGYDLDASEILKSAMFKEDYSQMV

Radius of gyration: 21.26 Å; chains: 1; bounding box: 46×49×50 Å

Secondary structure (DSSP, 8-state):
----------------HHHHHHHHHHHHHHHHHTT--TTSTTTTTHHHHHHHHHHHHHGGGG--HHHHHHHT-------S--